Protein AF-J3AFY1-F1 (afdb_monomer_lite)

Secondary structure (DSSP, 8-state):
-HHHHHHH-TTS---SHHHHHHHHHHHHHHHHHHHHHHHHHHHHHHHHHHHHHHHHHHHHHHHH-TT-HHHHHHHHH--THHHHHHHHHHHHHHHHHHHHHHHHHHH--SHHHHHHHHHHHHHHHHHHHHHHH--TTTTTSPPPHHHHHHHHHHHHHHHHHHHHHHHHHHHHHHHHHHT-

Sequence (180 aa):
MNALLRAINPARSVRTEGEAKAAAQAGALGAFLMAAYGVVVAVILVMTAESYVANARAFAPVLYGRGSEAARMVAATISPAWIYGLAIWSLICALGAAGLGVVQWGKLTRLIPMILGLFALYGLLMFGLGKINGSPLAGQMPVPLWREILWLVVNLAEIVLFWAGFRGGRQLLALRREAV

pLDDT: mean 89.02, std 9.75, range [48.0, 98.25]

Foldseek 3Di:
DPLLVQLLPLPDDQDDLVSLLSLLLLLLVLLLLLLVVLLVQLVVLVVCLVVVLVLVLVCLCVVPNPPDPRSVVVNVPRDSVVSNVSSVVSNVSSVVSNVLSVVSNPPLALPSLVVQLVVLVVVVVVVVVCVVVDDPSCVSVPDPPVVVVVSVVSSVSSNSSSSSSNSSNVVNVVVVVVVD

Structure (mmCIF, N/CA/C/O backbone):
data_AF-J3AFY1-F1
#
_entry.id   AF-J3AFY1-F1
#
loop_
_atom_site.group_PDB
_atom_site.id
_atom_site.type_symbol
_atom_site.label_atom_id
_atom_site.label_alt_id
_atom_site.label_comp_id
_atom_site.label_asym_id
_atom_site.label_entity_id
_atom_site.label_seq_id
_atom_site.pdbx_PDB_ins_code
_atom_site.Cartn_x
_atom_site.Cartn_y
_atom_site.Cartn_z
_atom_site.occupancy
_atom_site.B_iso_or_equiv
_atom_site.auth_seq_id
_atom_site.auth_comp_id
_atom_site.auth_asym_id
_atom_site.auth_atom_id
_atom_site.pdbx_PDB_model_num
ATOM 1 N N . MET A 1 1 ? -11.311 -17.449 15.383 1.00 48.00 1 MET A N 1
ATOM 2 C CA . MET A 1 1 ? -11.452 -17.321 13.911 1.00 48.00 1 MET A CA 1
ATOM 3 C C . MET A 1 1 ? -12.765 -16.653 13.455 1.00 48.00 1 MET A C 1
ATOM 5 O O . MET A 1 1 ? -12.727 -15.860 12.528 1.00 48.00 1 MET A O 1
ATOM 9 N N . ASN A 1 2 ? -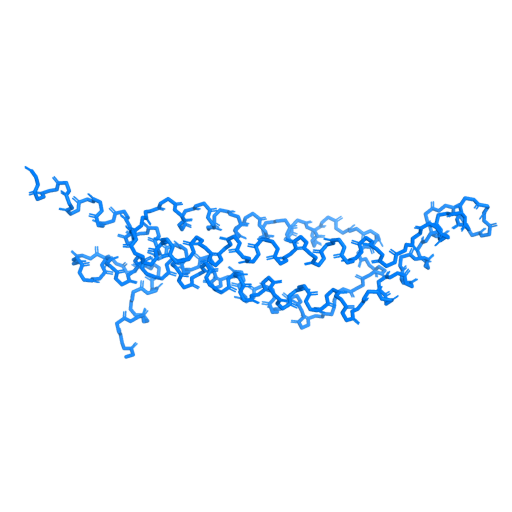13.911 -16.857 14.126 1.00 60.19 2 ASN A N 1
ATOM 10 C CA . ASN A 1 2 ? -15.217 -16.327 13.675 1.00 60.19 2 ASN A CA 1
ATOM 11 C C . ASN A 1 2 ? -15.509 -14.829 13.928 1.00 60.19 2 ASN A C 1
ATOM 13 O O . ASN A 1 2 ? -16.474 -14.316 13.368 1.00 60.19 2 ASN A O 1
ATOM 17 N N . ALA A 1 3 ? -14.761 -14.124 14.782 1.00 62.94 3 ALA A N 1
ATOM 18 C CA . ALA A 1 3 ? -15.032 -12.709 15.085 1.00 62.94 3 ALA A CA 1
ATOM 19 C C . ALA A 1 3 ? -14.422 -11.758 14.041 1.00 62.94 3 ALA A C 1
ATOM 21 O O . ALA A 1 3 ? -15.097 -10.846 13.575 1.00 62.94 3 ALA A O 1
ATOM 22 N N . LEU A 1 4 ? -13.182 -12.025 13.612 1.00 60.69 4 LEU A N 1
ATOM 23 C CA . LEU A 1 4 ? -12.459 -11.194 12.645 1.00 60.69 4 LEU A CA 1
ATOM 24 C C . LEU A 1 4 ? -13.105 -11.255 11.250 1.00 60.69 4 LEU A C 1
ATOM 26 O O . LEU A 1 4 ? -13.402 -10.222 10.663 1.00 60.69 4 LEU A O 1
ATOM 30 N N . LEU A 1 5 ? -13.426 -12.462 10.767 1.00 65.81 5 LEU A N 1
ATOM 31 C CA . LEU A 1 5 ? -14.136 -12.656 9.495 1.00 65.81 5 LEU A CA 1
ATOM 32 C C . LEU A 1 5 ? -15.515 -11.979 9.496 1.00 65.81 5 LEU A C 1
ATOM 34 O O . LEU A 1 5 ? -15.922 -11.381 8.502 1.00 65.81 5 LEU A O 1
ATOM 38 N N . ARG A 1 6 ? -16.224 -12.013 10.634 1.00 64.19 6 ARG A N 1
ATOM 39 C CA . ARG A 1 6 ? -17.500 -11.301 10.790 1.00 64.19 6 ARG A CA 1
ATOM 40 C C . ARG A 1 6 ? -17.330 -9.781 10.820 1.00 64.19 6 ARG A C 1
ATOM 42 O O . ARG A 1 6 ? -18.193 -9.091 10.288 1.00 64.19 6 ARG A O 1
ATOM 49 N N . ALA A 1 7 ? -16.248 -9.273 11.408 1.00 61.75 7 ALA A N 1
ATOM 50 C CA . ALA A 1 7 ? -15.956 -7.842 11.488 1.00 61.75 7 ALA A CA 1
ATOM 51 C C . ALA A 1 7 ? -15.539 -7.240 10.133 1.00 61.75 7 ALA A C 1
ATOM 53 O O . ALA A 1 7 ? -15.869 -6.092 9.838 1.00 61.75 7 ALA A O 1
ATOM 54 N N . ILE A 1 8 ? -14.863 -8.025 9.291 1.00 69.19 8 ILE A N 1
ATOM 55 C CA . ILE A 1 8 ? -14.407 -7.600 7.960 1.00 69.19 8 ILE A CA 1
ATOM 56 C C . ILE A 1 8 ? -15.564 -7.556 6.947 1.00 69.19 8 ILE A C 1
ATOM 58 O O . ILE A 1 8 ? -15.484 -6.814 5.971 1.00 69.19 8 ILE A O 1
ATOM 62 N N . ASN A 1 9 ? -16.674 -8.269 7.191 1.00 78.62 9 ASN A N 1
ATOM 63 C CA . ASN A 1 9 ? -17.829 -8.258 6.290 1.00 78.62 9 ASN A CA 1
ATOM 64 C C . ASN A 1 9 ? -18.358 -6.813 6.084 1.00 78.62 9 ASN A C 1
ATOM 66 O O . ASN A 1 9 ? -18.856 -6.197 7.039 1.00 78.62 9 ASN A O 1
ATOM 70 N N . PRO A 1 10 ? -18.280 -6.269 4.852 1.00 67.56 10 PRO A N 1
ATOM 71 C CA . PRO A 1 10 ? -18.602 -4.874 4.562 1.00 67.56 10 PRO A CA 1
ATOM 72 C C . PRO A 1 10 ? -20.095 -4.550 4.702 1.00 67.56 10 PRO A C 1
ATOM 74 O O . PRO A 1 10 ? -20.433 -3.393 4.953 1.00 67.56 10 PRO A O 1
ATOM 77 N N . ALA A 1 11 ? -20.969 -5.555 4.587 1.00 73.19 11 ALA A N 1
ATOM 78 C CA . ALA A 1 11 ? -22.425 -5.412 4.601 1.00 73.19 11 ALA A CA 1
ATOM 79 C C . ALA A 1 11 ? -23.056 -5.637 5.987 1.00 73.19 11 ALA A C 1
ATOM 81 O O . ALA A 1 11 ? -24.241 -5.374 6.187 1.00 73.19 11 ALA A O 1
ATOM 82 N N . ARG A 1 12 ? -22.289 -6.124 6.970 1.00 76.94 12 ARG A N 1
ATOM 83 C CA . ARG A 1 12 ? -22.816 -6.405 8.311 1.00 76.94 12 ARG A CA 1
ATOM 84 C C . ARG A 1 12 ? -22.872 -5.131 9.157 1.00 76.94 12 ARG A C 1
ATOM 86 O O . ARG A 1 12 ? -21.885 -4.399 9.251 1.00 76.94 12 ARG A O 1
ATOM 93 N N . SER A 1 13 ? -24.003 -4.894 9.824 1.00 75.25 13 SER A N 1
ATOM 94 C CA . SER A 1 13 ? -24.131 -3.803 10.799 1.00 75.25 13 SER A CA 1
ATOM 95 C C . SER A 1 13 ? -23.249 -4.059 12.024 1.00 75.25 13 SER A C 1
ATOM 97 O O . SER A 1 13 ? -23.298 -5.154 12.583 1.00 75.25 13 SER A O 1
ATOM 99 N N . VAL A 1 14 ? -22.507 -3.043 12.459 1.00 79.81 14 VAL A N 1
ATOM 100 C CA . VAL A 1 14 ? -21.713 -3.047 13.696 1.00 79.81 14 VAL A CA 1
ATOM 101 C C . VAL A 1 14 ? -22.589 -2.475 14.806 1.00 79.81 14 VAL A C 1
ATOM 103 O O . VAL A 1 14 ? -22.982 -1.315 14.704 1.00 79.81 14 VAL A O 1
ATOM 106 N N . ARG A 1 15 ? -22.943 -3.273 15.821 1.00 79.69 15 ARG A N 1
ATOM 107 C CA . ARG A 1 15 ? -23.930 -2.856 16.839 1.00 79.69 15 ARG A CA 1
ATOM 108 C C . ARG A 1 15 ? -23.354 -2.745 18.242 1.00 79.69 15 ARG A C 1
ATOM 110 O O . ARG A 1 15 ? -23.839 -1.938 19.024 1.00 79.69 15 ARG A O 1
ATOM 117 N N . THR A 1 16 ? -22.329 -3.528 18.562 1.00 85.56 16 THR A N 1
ATOM 118 C CA . THR A 1 16 ? -21.721 -3.524 19.901 1.00 85.56 16 THR A CA 1
ATOM 119 C C . THR A 1 16 ? -20.371 -2.815 19.908 1.00 85.56 16 THR A C 1
ATOM 121 O O . THR A 1 16 ? -19.694 -2.720 18.881 1.00 85.56 16 THR A O 1
ATOM 124 N N . GLU A 1 17 ? -19.936 -2.349 21.081 1.00 85.94 17 GLU A N 1
ATOM 125 C CA . GLU A 1 17 ? -18.614 -1.732 21.236 1.00 85.94 17 GLU A CA 1
ATOM 126 C C . GLU A 1 17 ? -17.482 -2.715 20.884 1.00 85.94 17 GLU A C 1
ATOM 128 O O . GLU A 1 17 ? -16.521 -2.343 20.211 1.00 85.94 17 GLU A O 1
ATOM 133 N N . GLY A 1 18 ? -17.614 -3.987 21.277 1.00 86.06 18 GLY A N 1
ATOM 134 C CA . GLY A 1 18 ? -16.645 -5.035 20.946 1.00 86.06 18 GLY A CA 1
ATOM 135 C C . GLY A 1 18 ? -16.524 -5.276 19.437 1.00 86.06 18 GLY A C 1
ATOM 136 O O . GLY A 1 18 ? -15.414 -5.336 18.908 1.00 86.06 18 GLY A O 1
ATOM 137 N N . GLU A 1 19 ? -17.654 -5.335 18.723 1.00 85.12 19 GLU A N 1
ATOM 138 C CA . GLU A 1 19 ? -17.664 -5.415 17.255 1.00 85.12 19 GLU A CA 1
ATOM 139 C C . GLU A 1 19 ? -17.042 -4.167 16.618 1.00 85.12 19 GLU A C 1
ATOM 141 O O . GLU A 1 19 ? -16.298 -4.278 15.644 1.00 85.12 19 GLU A O 1
ATOM 146 N N . ALA A 1 20 ? -17.307 -2.985 17.176 1.00 87.12 20 ALA A N 1
ATOM 147 C CA . ALA A 1 20 ? -16.786 -1.726 16.662 1.00 87.12 20 ALA A CA 1
ATOM 148 C C . ALA A 1 20 ? -15.268 -1.597 16.851 1.00 87.12 20 ALA A C 1
ATOM 150 O O . ALA A 1 20 ? -14.585 -1.143 15.931 1.00 87.12 20 ALA A O 1
ATOM 151 N N . LYS A 1 21 ? -14.718 -2.073 17.979 1.00 90.00 21 LYS A N 1
ATOM 152 C CA . LYS A 1 21 ? -13.264 -2.176 18.197 1.00 90.00 21 LYS A CA 1
ATOM 153 C C . LYS A 1 21 ? -12.617 -3.138 17.208 1.00 90.00 21 LYS A C 1
ATOM 155 O O . LYS A 1 21 ? -11.661 -2.754 16.539 1.00 90.00 21 LYS A O 1
ATOM 160 N N . ALA A 1 22 ? -13.167 -4.343 17.063 1.00 88.19 22 ALA A N 1
ATOM 161 C CA . ALA A 1 22 ? -12.637 -5.337 16.130 1.00 88.19 22 ALA A CA 1
ATOM 162 C C . ALA A 1 22 ? -12.671 -4.833 14.675 1.00 88.19 22 ALA A C 1
ATOM 164 O O . ALA A 1 22 ? -11.697 -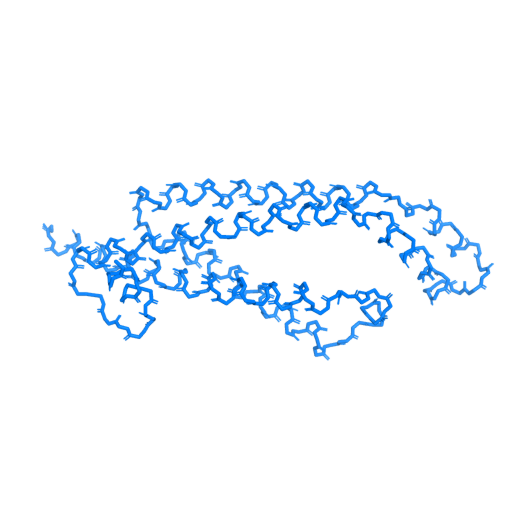4.981 13.938 1.00 88.19 22 ALA A O 1
ATOM 165 N N . ALA A 1 23 ? -13.762 -4.178 14.268 1.00 88.62 23 ALA A N 1
ATOM 166 C CA . ALA A 1 23 ? -13.865 -3.558 12.951 1.00 88.62 23 ALA A CA 1
ATOM 167 C C . ALA A 1 23 ? -12.861 -2.404 12.780 1.00 88.62 23 ALA A C 1
ATOM 169 O O . ALA A 1 23 ? -12.200 -2.328 11.752 1.00 88.62 23 ALA A O 1
ATOM 170 N N . ALA A 1 24 ? -12.671 -1.549 13.791 1.00 90.12 24 ALA A N 1
ATOM 171 C CA . ALA A 1 24 ? -11.703 -0.451 13.742 1.00 90.12 24 ALA A CA 1
ATOM 172 C C . ALA A 1 24 ? -10.244 -0.942 13.628 1.00 90.12 24 ALA A C 1
ATOM 174 O O . ALA A 1 24 ? -9.442 -0.318 12.925 1.00 90.12 24 ALA A O 1
ATOM 175 N N . GLN A 1 25 ? -9.917 -2.078 14.259 1.00 93.88 25 GLN A N 1
ATOM 176 C CA . GLN A 1 25 ? -8.612 -2.746 14.156 1.00 93.88 25 GLN A CA 1
ATOM 177 C C . GLN A 1 25 ? -8.343 -3.308 12.755 1.00 93.88 25 GLN A C 1
ATOM 179 O O . GLN A 1 25 ? -7.189 -3.351 12.331 1.00 93.88 25 GLN A O 1
ATOM 184 N N . ALA A 1 26 ? -9.383 -3.656 11.988 1.00 93.25 26 ALA A N 1
ATOM 185 C CA . ALA A 1 26 ? -9.215 -4.037 10.585 1.00 93.25 26 ALA A CA 1
ATOM 186 C C . ALA A 1 26 ? -8.563 -2.912 9.761 1.00 93.25 26 ALA A C 1
ATOM 188 O O . ALA A 1 26 ? -7.747 -3.190 8.889 1.00 93.25 26 ALA A O 1
ATOM 189 N N . GLY A 1 27 ? -8.821 -1.642 10.099 1.00 93.44 27 GLY A N 1
ATOM 190 C CA . GLY A 1 27 ? -8.144 -0.507 9.466 1.00 93.44 27 GLY A CA 1
ATOM 191 C C . GLY A 1 27 ? -6.631 -0.478 9.719 1.00 93.44 27 GLY A C 1
ATOM 192 O O . GLY A 1 27 ? -5.871 -0.086 8.839 1.00 93.44 27 GLY A O 1
ATOM 193 N N . ALA A 1 28 ? -6.180 -0.927 10.893 1.00 96.19 28 ALA A N 1
ATOM 194 C CA . ALA A 1 28 ? -4.755 -1.054 11.193 1.00 96.19 28 ALA A CA 1
ATOM 195 C C . ALA A 1 28 ? -4.125 -2.250 10.462 1.00 96.19 28 ALA A C 1
ATOM 197 O O . ALA A 1 28 ? -3.025 -2.124 9.930 1.00 96.19 28 ALA A O 1
ATOM 198 N N . LEU A 1 29 ? -4.846 -3.374 10.353 1.00 96.69 29 LEU A N 1
ATOM 199 C CA . LEU A 1 29 ? -4.428 -4.506 9.517 1.00 96.69 29 LEU A CA 1
ATOM 200 C C . LEU A 1 29 ? -4.262 -4.097 8.048 1.00 96.69 29 LEU A C 1
ATOM 202 O O . LEU A 1 29 ? -3.284 -4.494 7.423 1.00 96.69 29 LEU A O 1
ATOM 206 N N . GLY A 1 30 ? -5.166 -3.266 7.518 1.00 96.75 30 GLY A N 1
ATOM 207 C CA . GLY A 1 30 ? -5.037 -2.705 6.170 1.00 96.75 30 GLY A CA 1
ATOM 208 C C . GLY A 1 30 ? -3.766 -1.868 6.004 1.00 96.75 30 GLY A C 1
ATOM 209 O O . GLY A 1 30 ? -3.045 -2.027 5.025 1.00 96.75 30 GLY A O 1
ATOM 210 N N . ALA A 1 31 ? -3.432 -1.036 6.994 1.00 97.88 31 ALA A N 1
ATOM 211 C CA . ALA A 1 31 ? -2.214 -0.228 6.966 1.00 97.88 31 ALA A CA 1
ATOM 212 C C . ALA A 1 31 ? -0.934 -1.085 7.033 1.00 97.88 31 ALA A C 1
ATOM 214 O O . ALA A 1 31 ? 0.035 -0.803 6.330 1.00 97.88 31 ALA A O 1
ATOM 215 N N . PHE A 1 32 ? -0.933 -2.162 7.825 1.00 98.25 32 PHE A N 1
ATOM 216 C CA . PHE A 1 32 ? 0.184 -3.111 7.857 1.00 98.25 32 PHE A CA 1
ATOM 217 C C . PHE A 1 32 ? 0.318 -3.912 6.562 1.00 98.25 32 PHE A C 1
ATOM 219 O O . PHE A 1 32 ? 1.439 -4.143 6.116 1.00 98.25 32 PHE A O 1
ATOM 226 N N . LEU A 1 33 ? -0.797 -4.298 5.938 1.00 97.94 33 LEU A N 1
ATOM 227 C CA . LEU A 1 33 ? -0.787 -4.948 4.629 1.00 97.94 33 LEU A CA 1
ATOM 228 C C . LEU A 1 33 ? -0.183 -4.023 3.560 1.00 97.94 33 LEU A C 1
ATOM 230 O O . LEU A 1 33 ? 0.719 -4.445 2.838 1.00 97.94 33 LEU A O 1
ATOM 234 N N . MET A 1 34 ? -0.597 -2.753 3.544 1.00 97.81 34 MET A N 1
ATOM 235 C CA . MET A 1 34 ? -0.040 -1.719 2.667 1.00 97.81 34 MET A CA 1
ATOM 236 C C . MET A 1 34 ? 1.460 -1.518 2.893 1.00 97.81 34 MET A C 1
ATOM 238 O O . MET A 1 34 ? 2.230 -1.442 1.935 1.00 97.81 34 MET A O 1
ATOM 242 N N . ALA A 1 35 ? 1.903 -1.492 4.152 1.00 98.19 35 ALA A N 1
ATOM 243 C CA . ALA A 1 35 ? 3.321 -1.407 4.486 1.00 98.19 35 ALA A CA 1
ATOM 244 C C . ALA A 1 35 ? 4.109 -2.627 3.986 1.00 98.19 35 ALA A C 1
ATOM 246 O O . ALA A 1 35 ? 5.132 -2.475 3.318 1.00 98.19 35 ALA A O 1
ATOM 247 N N . ALA A 1 36 ? 3.620 -3.837 4.268 1.00 98.19 36 ALA A N 1
ATOM 248 C CA . ALA A 1 36 ? 4.264 -5.077 3.848 1.00 98.19 36 ALA A CA 1
ATOM 249 C C . ALA A 1 36 ? 4.388 -5.151 2.320 1.00 98.19 36 ALA A C 1
ATOM 251 O O . ALA A 1 36 ? 5.458 -5.458 1.793 1.00 98.19 36 ALA A O 1
ATOM 252 N N . TYR A 1 37 ? 3.322 -4.797 1.602 1.00 96.75 37 TYR A N 1
ATOM 253 C CA . TYR A 1 37 ? 3.346 -4.744 0.148 1.00 96.75 37 TYR A CA 1
ATOM 254 C C . TYR A 1 37 ? 4.302 -3.665 -0.382 1.00 96.75 37 TYR A C 1
ATOM 256 O O . TYR A 1 37 ? 5.048 -3.924 -1.326 1.00 96.75 37 TYR A O 1
ATOM 264 N N . GLY A 1 38 ? 4.366 -2.491 0.254 1.00 96.44 38 GLY A N 1
ATOM 265 C CA . GLY A 1 38 ? 5.336 -1.445 -0.083 1.00 96.44 38 GLY A CA 1
ATOM 266 C C . GLY A 1 38 ? 6.794 -1.915 0.026 1.00 96.44 38 GLY A C 1
ATOM 267 O O . GLY A 1 38 ? 7.602 -1.619 -0.856 1.00 96.44 38 GLY A O 1
ATOM 268 N N . VAL A 1 39 ? 7.121 -2.721 1.044 1.00 97.94 39 VAL A N 1
ATOM 269 C CA . VAL A 1 39 ? 8.446 -3.359 1.174 1.00 97.94 39 VAL A CA 1
ATOM 270 C C . VAL A 1 3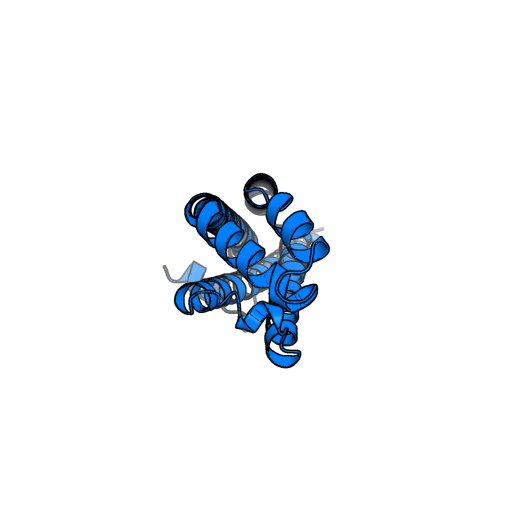9 ? 8.696 -4.352 0.040 1.00 97.94 39 VAL A C 1
ATOM 272 O O . VAL A 1 39 ? 9.758 -4.314 -0.579 1.00 97.94 39 VAL A O 1
ATOM 275 N N . VAL A 1 40 ? 7.717 -5.202 -0.285 1.00 96.94 40 VAL A N 1
ATOM 276 C CA . VAL A 1 40 ? 7.823 -6.147 -1.412 1.00 96.94 40 VAL A CA 1
ATOM 277 C C . VAL A 1 40 ? 8.084 -5.404 -2.725 1.00 96.94 40 VAL A C 1
ATOM 279 O O . VAL A 1 40 ? 8.966 -5.796 -3.488 1.00 96.94 40 VAL A O 1
ATOM 282 N N . VAL A 1 41 ? 7.378 -4.298 -2.979 1.00 94.50 41 VAL A N 1
ATOM 283 C CA . VAL A 1 41 ? 7.597 -3.460 -4.168 1.00 94.50 41 VAL A CA 1
ATOM 284 C C . VAL A 1 41 ? 9.006 -2.870 -4.186 1.00 94.50 41 VAL A C 1
ATOM 286 O O . VAL A 1 41 ? 9.658 -2.922 -5.228 1.00 94.50 41 VAL A O 1
ATOM 289 N N . ALA A 1 42 ? 9.500 -2.352 -3.060 1.00 96.31 42 ALA A N 1
ATOM 290 C CA . ALA A 1 42 ? 10.855 -1.815 -2.973 1.00 96.31 42 ALA A CA 1
ATOM 291 C C . ALA A 1 42 ? 11.919 -2.877 -3.295 1.00 96.31 42 ALA A C 1
ATOM 293 O O . ALA A 1 42 ? 12.827 -2.616 -4.083 1.00 96.31 42 ALA A O 1
ATOM 294 N N . VAL A 1 43 ? 11.772 -4.089 -2.751 1.00 96.81 43 VAL A N 1
ATOM 295 C CA . VAL A 1 43 ? 12.672 -5.217 -3.036 1.00 96.81 43 VAL A CA 1
ATOM 296 C C . VAL A 1 43 ? 12.636 -5.579 -4.520 1.00 96.81 43 VAL A C 1
ATOM 298 O O . VAL A 1 43 ? 13.690 -5.692 -5.143 1.00 96.81 43 VAL A O 1
ATOM 301 N N . ILE A 1 44 ? 11.444 -5.691 -5.116 1.00 94.06 44 ILE A N 1
ATOM 302 C CA . ILE A 1 44 ? 11.299 -5.967 -6.552 1.00 94.06 44 ILE A CA 1
ATOM 303 C C . ILE A 1 44 ? 12.006 -4.891 -7.381 1.00 94.06 44 ILE A C 1
ATOM 305 O O . ILE A 1 44 ? 12.729 -5.235 -8.312 1.00 94.06 44 ILE A O 1
ATOM 309 N N . LEU A 1 45 ? 11.826 -3.605 -7.059 1.00 93.31 45 LEU A N 1
ATOM 310 C CA . LEU A 1 45 ? 12.477 -2.503 -7.775 1.00 93.31 45 LEU A CA 1
ATOM 311 C C . LEU A 1 45 ? 14.003 -2.612 -7.718 1.00 93.31 45 LEU A C 1
ATOM 313 O O . LEU A 1 45 ? 14.647 -2.504 -8.756 1.00 93.31 45 LEU A O 1
ATOM 317 N N . VAL A 1 46 ? 14.577 -2.893 -6.545 1.00 95.06 46 VAL A N 1
ATOM 318 C CA . VAL A 1 46 ? 16.028 -3.096 -6.400 1.00 95.06 46 VAL A CA 1
ATOM 319 C C . VAL A 1 46 ? 16.501 -4.293 -7.226 1.00 95.06 46 VAL A C 1
ATOM 321 O O . VAL A 1 46 ? 17.447 -4.167 -7.997 1.00 95.06 46 VAL A O 1
ATOM 324 N N . MET A 1 47 ? 15.815 -5.436 -7.131 1.00 94.06 47 MET A N 1
ATOM 325 C CA . MET A 1 47 ? 16.193 -6.663 -7.846 1.00 94.06 47 MET A CA 1
ATOM 326 C C . MET A 1 47 ? 16.049 -6.558 -9.369 1.00 94.06 47 MET A C 1
ATOM 328 O O . MET A 1 47 ? 16.691 -7.307 -10.100 1.00 94.06 47 MET A O 1
ATOM 332 N N . THR A 1 48 ? 15.203 -5.651 -9.857 1.00 91.44 48 THR A N 1
ATOM 333 C CA . THR A 1 48 ? 14.906 -5.491 -11.289 1.00 91.44 48 THR A CA 1
ATOM 334 C C . THR A 1 48 ? 15.473 -4.204 -11.885 1.00 91.44 48 THR A C 1
ATOM 336 O O . THR A 1 48 ? 15.206 -3.908 -13.050 1.00 91.44 48 THR A O 1
ATOM 339 N N . ALA A 1 49 ? 16.281 -3.451 -11.130 1.00 91.31 49 ALA A N 1
ATOM 340 C CA . ALA A 1 49 ? 16.773 -2.134 -11.531 1.00 91.31 49 ALA A CA 1
ATOM 341 C C . ALA A 1 49 ? 17.514 -2.154 -12.873 1.00 91.31 49 ALA A C 1
ATOM 343 O O . ALA A 1 49 ? 17.203 -1.360 -13.761 1.00 91.31 49 ALA A O 1
ATOM 344 N N . GLU A 1 50 ? 18.420 -3.113 -13.062 1.00 89.44 50 GLU A N 1
ATOM 345 C CA . GLU A 1 50 ? 19.172 -3.263 -14.312 1.00 89.44 50 GLU A CA 1
ATOM 346 C C . GLU A 1 50 ? 18.259 -3.594 -15.499 1.00 89.44 50 GLU A C 1
ATOM 348 O O . GLU A 1 50 ? 18.404 -3.030 -16.583 1.00 89.44 50 GLU A O 1
ATOM 353 N N . SER A 1 51 ? 17.257 -4.455 -15.290 1.00 88.25 51 SER A N 1
ATOM 354 C CA . SER A 1 51 ? 16.278 -4.795 -16.330 1.00 88.25 51 SER A CA 1
ATOM 355 C C . SER A 1 51 ? 15.431 -3.583 -16.725 1.00 88.25 51 SER A C 1
ATOM 357 O O . SER A 1 51 ? 15.196 -3.349 -17.910 1.00 88.25 51 SER A O 1
ATOM 359 N N . TYR A 1 52 ? 15.010 -2.770 -15.753 1.00 86.44 52 TYR A N 1
ATOM 360 C CA . TYR A 1 52 ? 14.294 -1.524 -16.025 1.00 86.44 52 TYR A CA 1
ATOM 361 C C . TYR A 1 52 ? 15.148 -0.526 -16.807 1.00 86.44 52 TYR A C 1
ATOM 363 O O . TYR A 1 52 ? 14.657 0.069 -17.766 1.00 86.44 52 TYR A O 1
ATOM 371 N N . VAL A 1 53 ? 16.416 -0.355 -16.429 1.00 89.00 53 VAL A N 1
ATOM 372 C CA . VAL A 1 53 ? 17.351 0.540 -17.125 1.00 89.00 53 VAL A CA 1
ATOM 373 C C . VAL A 1 53 ? 17.603 0.064 -18.552 1.00 89.00 53 VAL A C 1
ATOM 375 O O . VAL A 1 53 ? 17.541 0.875 -19.475 1.00 89.00 53 VAL A O 1
ATOM 378 N N . ALA A 1 54 ? 17.822 -1.236 -18.762 1.00 88.88 54 ALA A N 1
ATOM 379 C CA . ALA A 1 54 ? 18.002 -1.810 -20.092 1.00 88.88 54 ALA A CA 1
ATOM 380 C C . ALA A 1 54 ? 16.778 -1.559 -20.990 1.00 88.88 54 ALA A C 1
ATOM 382 O O . ALA A 1 54 ? 16.925 -1.048 -22.102 1.00 88.88 54 ALA A O 1
ATOM 383 N N . ASN A 1 55 ? 15.571 -1.823 -20.480 1.00 86.69 55 ASN A N 1
ATOM 384 C CA . ASN A 1 55 ? 14.327 -1.583 -21.214 1.00 86.69 55 ASN A CA 1
ATOM 385 C C . ASN A 1 55 ? 14.108 -0.091 -21.511 1.00 86.69 55 ASN A C 1
ATOM 387 O O . ASN A 1 55 ? 13.737 0.274 -22.624 1.00 86.69 55 ASN A O 1
ATOM 391 N N . ALA A 1 56 ? 14.383 0.791 -20.546 1.00 85.25 56 ALA A N 1
ATOM 392 C CA . ALA A 1 56 ? 14.231 2.233 -20.727 1.00 85.25 56 ALA A CA 1
ATOM 393 C C . ALA A 1 56 ? 15.211 2.781 -21.780 1.00 85.25 56 ALA A C 1
ATOM 395 O O . ALA A 1 56 ? 14.834 3.596 -22.622 1.00 85.25 56 ALA A O 1
ATOM 396 N N . ARG A 1 57 ? 16.457 2.291 -21.791 1.00 88.31 57 ARG A N 1
ATOM 397 C CA . ARG A 1 57 ? 17.457 2.639 -22.813 1.00 88.31 57 ARG A CA 1
ATOM 398 C C . ARG A 1 57 ? 17.066 2.135 -24.198 1.00 88.31 57 ARG A C 1
ATOM 400 O O . ARG A 1 57 ? 17.216 2.873 -25.167 1.00 88.31 57 ARG A O 1
ATOM 407 N N . ALA A 1 58 ? 16.524 0.920 -24.290 1.00 86.25 58 ALA A N 1
ATOM 408 C CA . ALA A 1 58 ? 16.015 0.361 -25.542 1.00 86.25 58 ALA A CA 1
ATOM 409 C C . ALA A 1 58 ? 14.829 1.162 -26.111 1.00 86.25 58 ALA A C 1
ATOM 411 O O . ALA A 1 58 ? 14.602 1.153 -27.320 1.00 86.25 58 ALA A O 1
ATOM 412 N N . PHE A 1 59 ? 14.114 1.900 -25.258 1.00 84.19 59 PHE A N 1
ATOM 413 C CA . PHE A 1 59 ? 12.999 2.754 -25.654 1.00 84.19 59 PHE A CA 1
ATOM 414 C C . PHE A 1 59 ? 13.433 4.136 -26.176 1.00 84.19 59 PHE A C 1
ATOM 416 O O . PHE A 1 59 ? 12.709 4.759 -26.953 1.00 84.19 59 PHE A O 1
ATOM 423 N N . ALA A 1 60 ? 14.624 4.627 -25.819 1.00 85.88 60 ALA A N 1
ATOM 424 C CA . ALA A 1 60 ? 15.087 5.954 -26.243 1.00 85.88 60 ALA A CA 1
ATOM 425 C C . ALA A 1 60 ? 15.102 6.149 -27.783 1.00 85.88 60 ALA A C 1
ATOM 427 O O . ALA A 1 60 ? 14.609 7.176 -28.252 1.00 85.88 60 ALA A O 1
ATOM 428 N N . PRO A 1 61 ? 15.549 5.181 -28.611 1.00 85.94 61 PRO A N 1
ATOM 429 C CA . PRO A 1 61 ? 15.463 5.286 -30.072 1.00 85.94 61 PRO A CA 1
ATOM 430 C C . PRO A 1 61 ? 14.033 5.311 -30.631 1.00 85.94 61 PRO A C 1
ATOM 432 O O . PRO A 1 61 ? 13.832 5.768 -31.754 1.00 85.94 61 PRO A O 1
ATOM 435 N N . VAL A 1 62 ? 13.044 4.810 -29.882 1.00 85.38 62 VAL A N 1
ATOM 436 C CA . VAL A 1 62 ? 11.624 4.843 -30.273 1.00 85.38 62 VAL A CA 1
ATOM 437 C C . VAL A 1 62 ? 11.058 6.254 -30.105 1.00 85.38 62 VAL A C 1
ATOM 439 O O . VAL A 1 62 ? 10.293 6.703 -30.951 1.00 85.38 62 VAL A O 1
ATOM 442 N N . LEU A 1 63 ? 11.471 6.970 -29.055 1.00 83.06 63 LEU A N 1
ATOM 443 C CA . LEU A 1 63 ? 11.030 8.342 -28.781 1.00 83.06 63 LEU A CA 1
ATOM 444 C C . LEU A 1 63 ? 11.763 9.399 -29.609 1.00 83.06 63 LEU A C 1
ATOM 446 O O . LEU A 1 63 ? 11.148 10.363 -30.053 1.00 83.06 63 LEU A O 1
ATOM 450 N N . TYR A 1 64 ? 13.073 9.233 -29.798 1.00 87.06 64 TYR A N 1
ATOM 451 C CA . TYR A 1 64 ? 13.946 10.275 -30.356 1.00 87.06 64 TYR A CA 1
ATOM 452 C C . TYR A 1 64 ? 14.499 9.935 -31.748 1.00 87.06 64 TYR A C 1
ATOM 454 O O . TYR A 1 64 ? 15.344 10.662 -32.272 1.00 87.06 64 TYR A O 1
ATOM 462 N N . GLY A 1 65 ? 14.043 8.835 -32.354 1.00 85.81 65 GLY A N 1
ATOM 463 C CA . GLY A 1 65 ? 14.486 8.365 -33.667 1.00 85.81 65 GLY A CA 1
ATOM 464 C C . GLY A 1 65 ? 15.717 7.454 -33.612 1.00 85.81 65 GLY A C 1
ATOM 465 O O . GLY A 1 65 ? 16.648 7.650 -32.827 1.00 85.81 65 GLY A O 1
ATOM 466 N N . ARG A 1 66 ? 15.736 6.429 -34.473 1.00 84.19 66 ARG A N 1
ATOM 467 C CA . ARG A 1 66 ? 16.835 5.454 -34.532 1.00 84.19 66 ARG A CA 1
ATOM 468 C C . ARG A 1 66 ? 18.133 6.116 -34.993 1.00 84.19 66 ARG A C 1
ATOM 470 O O . ARG A 1 66 ? 18.160 6.782 -36.019 1.00 84.19 66 ARG A O 1
ATOM 477 N N . GLY A 1 67 ? 19.214 5.888 -34.246 1.00 81.31 67 GLY A N 1
ATOM 478 C CA . GLY A 1 67 ? 20.554 6.385 -34.580 1.00 81.31 67 GLY A CA 1
ATOM 479 C C . GLY A 1 67 ? 20.780 7.876 -34.313 1.00 81.31 67 GLY A C 1
ATOM 480 O O . GLY A 1 67 ? 21.893 8.353 -34.542 1.00 81.31 67 GLY A O 1
ATOM 481 N N . SER A 1 68 ? 19.773 8.597 -33.806 1.00 91.25 68 SER A N 1
ATOM 482 C CA . SER A 1 68 ? 19.912 10.015 -33.483 1.00 91.25 68 SER A CA 1
ATOM 483 C C . SER A 1 68 ? 20.868 10.226 -32.310 1.00 91.25 68 SER A C 1
ATOM 485 O O . SER A 1 68 ? 20.986 9.400 -31.398 1.00 91.25 68 SER A O 1
ATOM 487 N N . GLU A 1 69 ? 21.564 11.359 -32.326 1.00 91.88 69 GLU A N 1
ATOM 488 C CA . GLU A 1 69 ? 22.421 11.765 -31.214 1.00 91.88 69 GLU A CA 1
ATOM 489 C C . GLU A 1 69 ? 21.607 11.951 -29.928 1.00 91.88 69 GLU A C 1
ATOM 491 O O . GLU A 1 69 ? 22.011 11.463 -28.874 1.00 91.88 69 GLU A O 1
ATOM 496 N N . ALA A 1 70 ? 20.403 12.522 -30.040 1.00 88.56 70 ALA A N 1
ATOM 497 C CA . ALA A 1 70 ? 19.462 12.668 -28.935 1.00 88.56 70 ALA A CA 1
ATOM 498 C C . ALA A 1 70 ? 19.109 11.321 -28.276 1.00 88.56 70 ALA A C 1
ATOM 500 O O . ALA A 1 70 ? 19.150 11.215 -27.051 1.00 88.56 70 ALA A O 1
ATOM 501 N N . ALA A 1 71 ? 18.836 10.266 -29.055 1.00 89.12 71 ALA A N 1
ATOM 502 C CA . ALA A 1 71 ? 18.557 8.937 -28.507 1.00 89.12 71 ALA A CA 1
ATOM 503 C C . ALA A 1 71 ? 19.758 8.359 -27.741 1.00 89.12 71 ALA A C 1
ATOM 505 O O . ALA A 1 71 ? 19.580 7.778 -26.670 1.00 89.12 71 ALA A O 1
ATOM 506 N N . ARG A 1 72 ? 20.984 8.539 -28.259 1.00 88.25 72 ARG A N 1
ATOM 507 C CA . ARG A 1 72 ? 22.215 8.092 -27.582 1.00 88.25 72 ARG A CA 1
ATOM 508 C C . ARG A 1 72 ? 22.455 8.854 -26.283 1.00 88.25 72 ARG A C 1
ATOM 510 O O . ARG A 1 72 ? 22.770 8.231 -25.273 1.00 88.25 72 ARG A O 1
ATOM 517 N N . MET A 1 73 ? 22.270 10.175 -26.299 1.00 90.00 73 MET A N 1
ATOM 518 C CA . MET A 1 73 ? 22.416 11.016 -25.111 1.00 90.00 73 MET A CA 1
ATOM 519 C C . MET A 1 73 ? 21.399 10.639 -24.033 1.00 90.00 73 MET A C 1
ATOM 521 O O . MET A 1 73 ? 21.783 10.410 -22.891 1.00 90.00 73 MET A O 1
ATOM 525 N N . VAL A 1 74 ? 20.119 10.499 -24.390 1.00 87.94 74 VAL A N 1
ATOM 526 C CA . VAL A 1 74 ? 19.070 10.104 -23.437 1.00 87.94 74 VAL A CA 1
ATOM 527 C C . VAL A 1 74 ? 19.315 8.696 -22.894 1.00 87.94 74 VAL A C 1
ATOM 529 O O . VAL A 1 74 ? 19.208 8.473 -21.694 1.00 87.94 74 VAL A O 1
ATOM 532 N N . ALA A 1 75 ? 19.703 7.733 -23.734 1.00 88.44 75 ALA A N 1
ATOM 533 C CA . ALA A 1 75 ? 20.038 6.394 -23.250 1.00 88.44 75 ALA A CA 1
ATOM 534 C C . ALA A 1 75 ? 21.220 6.411 -22.257 1.00 88.44 75 ALA A C 1
ATOM 536 O O . ALA A 1 75 ? 21.209 5.673 -21.269 1.00 88.44 75 ALA A O 1
ATOM 537 N N . ALA A 1 76 ? 22.218 7.270 -22.486 1.00 87.12 76 ALA A N 1
ATOM 538 C CA . ALA A 1 76 ? 23.381 7.400 -21.613 1.00 87.12 76 ALA A CA 1
ATOM 539 C C . ALA A 1 76 ? 23.048 8.026 -20.245 1.00 87.12 76 ALA A C 1
ATOM 541 O O . ALA A 1 76 ? 23.706 7.697 -19.258 1.00 87.12 76 ALA A O 1
ATOM 542 N N . THR A 1 77 ? 22.024 8.882 -20.152 1.00 88.88 77 THR A N 1
ATOM 543 C CA . THR A 1 77 ? 21.621 9.519 -18.883 1.00 88.88 77 THR A CA 1
ATOM 544 C C . THR A 1 77 ? 20.721 8.640 -18.014 1.00 88.88 77 THR A C 1
ATOM 546 O O . THR A 1 77 ? 20.625 8.864 -16.806 1.00 88.88 77 THR A O 1
ATOM 549 N N . ILE A 1 78 ? 20.090 7.607 -18.581 1.00 88.50 78 ILE A N 1
ATOM 550 C CA . ILE A 1 78 ? 19.294 6.644 -17.811 1.00 88.50 78 ILE A CA 1
ATOM 551 C C . ILE A 1 78 ? 20.240 5.801 -16.947 1.00 88.50 78 ILE A C 1
ATOM 553 O O . ILE A 1 78 ? 21.011 4.990 -17.458 1.00 88.50 78 ILE A O 1
ATOM 557 N N . SER A 1 79 ? 20.159 5.976 -15.629 1.00 88.31 79 SER A N 1
ATOM 558 C CA . SER A 1 79 ? 20.990 5.310 -14.615 1.00 88.31 79 SER A CA 1
ATOM 559 C C . SER A 1 79 ? 20.130 4.528 -13.614 1.00 88.31 79 SER A C 1
ATOM 561 O O . SER A 1 79 ? 19.039 4.986 -13.301 1.00 88.31 79 SER A O 1
ATOM 563 N N . PRO A 1 80 ? 20.594 3.417 -13.014 1.00 89.75 80 PRO A N 1
ATOM 564 C CA . PRO A 1 80 ? 19.859 2.722 -11.948 1.00 89.75 80 PRO A CA 1
ATOM 565 C C . PRO A 1 80 ? 19.486 3.604 -10.743 1.00 89.75 80 PRO A C 1
ATOM 567 O O . PRO A 1 80 ? 18.555 3.281 -10.007 1.00 89.75 80 PRO A O 1
ATOM 570 N N . ALA A 1 81 ? 20.165 4.743 -10.555 1.00 91.00 81 ALA A N 1
ATOM 571 C CA . ALA A 1 81 ? 19.922 5.670 -9.451 1.00 91.00 81 ALA A CA 1
ATOM 572 C C . ALA A 1 81 ? 18.451 6.109 -9.323 1.00 91.00 81 ALA A C 1
ATOM 574 O O . ALA A 1 81 ? 17.948 6.217 -8.205 1.00 91.00 81 ALA A O 1
ATOM 575 N N . TRP A 1 82 ? 17.733 6.311 -10.436 1.00 87.69 82 TRP A N 1
ATOM 576 C CA . TRP A 1 82 ? 16.315 6.687 -10.371 1.00 87.69 82 TRP A CA 1
ATOM 577 C C . TRP A 1 82 ? 15.438 5.541 -9.846 1.00 87.69 82 TRP A C 1
ATOM 579 O O . TRP A 1 82 ? 14.520 5.790 -9.066 1.00 87.69 82 TRP A O 1
ATOM 589 N N . ILE A 1 83 ? 15.748 4.286 -10.200 1.00 91.50 83 ILE A N 1
ATOM 590 C CA . ILE A 1 83 ? 15.046 3.106 -9.672 1.00 91.50 83 ILE A CA 1
ATOM 591 C C . ILE A 1 83 ? 15.284 2.977 -8.172 1.00 91.50 83 ILE A C 1
ATOM 593 O O . ILE A 1 83 ? 14.337 2.766 -7.415 1.00 91.50 83 ILE A O 1
ATOM 597 N N . TYR A 1 84 ? 16.532 3.135 -7.728 1.00 93.88 84 TYR A N 1
ATOM 598 C CA . TYR A 1 84 ? 16.848 3.096 -6.303 1.00 93.88 84 TYR A CA 1
ATOM 599 C C . TYR A 1 84 ? 16.146 4.221 -5.539 1.00 93.88 84 TYR A C 1
ATOM 601 O O . TYR A 1 84 ? 15.629 3.979 -4.450 1.00 93.88 84 TYR A O 1
ATOM 609 N N . GLY A 1 85 ? 16.023 5.411 -6.135 1.00 94.12 85 GLY A N 1
ATOM 610 C CA . GLY A 1 85 ? 15.207 6.498 -5.593 1.00 94.12 85 GLY A CA 1
ATOM 611 C C . GLY A 1 85 ? 13.739 6.097 -5.398 1.00 94.12 85 GLY A C 1
ATOM 612 O O . GLY A 1 85 ? 13.183 6.315 -4.322 1.00 94.12 85 GLY A O 1
ATOM 613 N N . LEU A 1 86 ? 13.123 5.440 -6.387 1.00 93.12 86 LEU A N 1
ATOM 614 C CA . LEU A 1 86 ? 11.752 4.922 -6.270 1.00 93.12 86 LEU A CA 1
ATOM 615 C C . LEU A 1 86 ? 11.622 3.810 -5.220 1.00 93.12 86 LEU A C 1
ATOM 617 O O . LEU A 1 86 ? 10.613 3.744 -4.514 1.00 93.12 86 LEU A O 1
ATOM 621 N N . ALA A 1 87 ? 12.630 2.945 -5.090 1.00 95.62 87 ALA A N 1
ATOM 622 C CA . ALA A 1 87 ? 12.653 1.905 -4.068 1.00 95.62 87 ALA A CA 1
ATOM 623 C C . ALA A 1 87 ? 12.732 2.507 -2.655 1.00 95.62 87 ALA A C 1
ATOM 625 O O . ALA A 1 87 ? 11.948 2.131 -1.785 1.00 95.62 87 ALA A O 1
ATOM 626 N N . ILE A 1 88 ? 13.610 3.494 -2.441 1.00 96.94 88 ILE A N 1
ATOM 627 C CA . ILE A 1 88 ? 13.715 4.237 -1.176 1.00 96.94 88 ILE A CA 1
ATOM 628 C C . ILE A 1 88 ? 12.395 4.939 -0.859 1.00 96.94 88 ILE A C 1
ATOM 630 O O . ILE A 1 88 ? 11.893 4.829 0.257 1.00 96.94 88 ILE A O 1
ATOM 634 N N . TRP A 1 89 ? 11.795 5.613 -1.842 1.00 96.38 89 TRP A N 1
ATOM 635 C CA . TRP A 1 89 ? 10.497 6.259 -1.666 1.00 96.38 89 TRP A CA 1
ATOM 636 C C . TRP A 1 89 ? 9.408 5.260 -1.257 1.00 96.38 89 TRP A C 1
ATOM 638 O O . TRP A 1 89 ? 8.648 5.511 -0.322 1.00 96.38 89 TRP A O 1
ATOM 648 N N . SER A 1 90 ? 9.387 4.085 -1.891 1.00 95.44 90 SER A N 1
ATOM 649 C CA . SER A 1 90 ? 8.463 3.000 -1.541 1.00 95.44 90 SER A CA 1
ATOM 650 C C . SER A 1 90 ? 8.649 2.538 -0.091 1.00 95.44 90 SER A C 1
ATOM 652 O O . SER A 1 90 ? 7.661 2.329 0.613 1.00 95.44 90 SER A O 1
ATOM 654 N N . LEU A 1 91 ? 9.895 2.446 0.393 1.00 97.56 91 LEU A N 1
ATOM 655 C CA . LEU A 1 91 ? 10.188 2.128 1.796 1.00 97.56 91 LEU A CA 1
ATOM 656 C C . LEU A 1 91 ? 9.737 3.233 2.754 1.00 97.56 91 LEU A C 1
ATOM 658 O O . LEU A 1 91 ? 9.165 2.926 3.797 1.00 97.56 91 LEU A O 1
ATOM 662 N N . ILE A 1 92 ? 9.939 4.507 2.410 1.00 98.12 92 ILE A N 1
ATOM 663 C CA . ILE A 1 92 ? 9.463 5.640 3.221 1.00 98.12 92 ILE A CA 1
ATOM 664 C C . ILE A 1 92 ? 7.938 5.579 3.367 1.00 98.12 92 ILE A C 1
ATOM 666 O O . ILE A 1 92 ? 7.418 5.671 4.481 1.00 98.12 92 ILE A O 1
ATOM 670 N N . CYS A 1 93 ? 7.215 5.362 2.265 1.00 96.56 93 CYS A N 1
ATOM 671 C CA . CYS A 1 93 ? 5.764 5.186 2.297 1.00 96.56 93 CYS A CA 1
ATOM 672 C C . CYS A 1 93 ? 5.352 3.962 3.128 1.00 96.56 93 CYS A C 1
ATOM 674 O O . CYS A 1 93 ? 4.409 4.058 3.914 1.00 96.56 93 CYS A O 1
ATOM 676 N N . ALA A 1 94 ? 6.067 2.839 3.009 1.00 97.56 94 ALA A N 1
ATOM 677 C CA . ALA A 1 94 ? 5.803 1.636 3.794 1.00 97.56 94 ALA A CA 1
ATOM 678 C C . ALA A 1 94 ? 5.983 1.873 5.302 1.00 97.56 94 ALA A C 1
ATOM 680 O O . ALA A 1 94 ? 5.126 1.486 6.096 1.00 97.56 94 ALA A O 1
ATOM 681 N N . LEU A 1 95 ? 7.052 2.566 5.702 1.00 98.25 95 LEU A N 1
ATOM 682 C CA . LEU A 1 95 ? 7.287 2.953 7.095 1.00 98.25 95 LEU A CA 1
ATOM 683 C C . LEU A 1 95 ? 6.197 3.903 7.606 1.00 98.25 95 LEU A C 1
ATOM 685 O O . LEU A 1 95 ? 5.695 3.723 8.716 1.00 98.25 95 LEU A O 1
ATOM 689 N N . GLY A 1 96 ? 5.779 4.870 6.784 1.00 97.88 96 GLY A N 1
ATOM 690 C CA . GLY A 1 96 ? 4.655 5.754 7.094 1.00 97.88 96 GLY A CA 1
ATOM 691 C C . GLY A 1 96 ? 3.350 4.982 7.308 1.00 97.88 96 GLY A C 1
ATOM 692 O O . GLY A 1 96 ? 2.666 5.191 8.311 1.00 97.88 96 GLY A O 1
ATOM 693 N N . ALA A 1 97 ? 3.030 4.039 6.418 1.00 97.38 97 ALA A N 1
ATOM 694 C CA . ALA A 1 97 ? 1.854 3.179 6.539 1.00 97.38 97 ALA A CA 1
ATOM 695 C C . ALA A 1 97 ? 1.916 2.296 7.797 1.00 97.38 97 ALA A C 1
ATOM 697 O O . ALA A 1 97 ? 0.931 2.212 8.530 1.00 97.38 97 ALA A O 1
ATOM 698 N N . ALA A 1 98 ? 3.076 1.714 8.114 1.00 98.06 98 ALA A N 1
ATOM 699 C CA . ALA A 1 98 ? 3.269 0.941 9.340 1.00 98.06 98 ALA A CA 1
ATOM 700 C C . ALA A 1 98 ? 3.066 1.804 10.595 1.00 98.06 98 ALA A C 1
ATOM 702 O O . ALA A 1 98 ? 2.349 1.399 11.511 1.00 98.06 98 ALA A O 1
ATOM 703 N N . GLY A 1 99 ? 3.625 3.019 10.618 1.00 97.81 99 GLY A N 1
ATOM 704 C CA . GLY A 1 99 ? 3.423 3.979 11.703 1.00 97.81 99 GLY A CA 1
ATOM 705 C C . GLY A 1 99 ? 1.949 4.347 11.887 1.00 97.81 99 GLY A C 1
ATOM 706 O O . GLY A 1 99 ? 1.431 4.313 13.005 1.00 97.81 99 GLY A O 1
ATOM 707 N N . LEU A 1 100 ? 1.232 4.614 10.790 1.00 97.56 100 LEU A N 1
ATOM 708 C CA . LEU A 1 100 ? -0.215 4.843 10.820 1.00 97.56 100 LEU A CA 1
ATOM 709 C C . LEU A 1 100 ? -0.988 3.608 11.298 1.00 97.56 100 LEU A C 1
ATOM 711 O O . LEU A 1 100 ? -1.965 3.761 12.030 1.00 97.56 100 LEU A O 1
ATOM 715 N N . GLY A 1 101 ? -0.541 2.401 10.946 1.00 97.25 101 GLY A N 1
ATOM 716 C CA . GLY A 1 101 ? -1.087 1.140 11.447 1.00 97.25 101 GLY A CA 1
ATOM 717 C C . GLY A 1 101 ? -0.964 1.014 12.964 1.00 97.25 101 GLY A C 1
ATOM 718 O O . GLY A 1 101 ? -1.963 0.752 13.633 1.00 97.25 101 GLY A O 1
ATOM 719 N N . VAL A 1 102 ? 0.215 1.300 13.527 1.00 97.69 102 VAL A N 1
ATOM 720 C CA . VAL A 1 102 ? 0.438 1.325 14.986 1.00 97.69 102 VAL A CA 1
ATOM 721 C C . VAL A 1 102 ? -0.480 2.345 15.664 1.00 97.69 102 VAL A C 1
ATOM 723 O O . VAL A 1 102 ? -1.173 2.017 16.630 1.00 97.69 102 VAL A O 1
ATOM 726 N N . VAL A 1 103 ? -0.547 3.573 15.135 1.00 97.44 103 VAL A N 1
ATOM 727 C CA . VAL A 1 103 ? -1.420 4.625 15.681 1.00 97.44 103 VAL A CA 1
ATOM 728 C C . VAL A 1 103 ? -2.890 4.209 15.612 1.00 97.44 103 VAL A C 1
ATOM 730 O O . VAL A 1 103 ? -3.631 4.399 16.580 1.00 97.44 103 VAL A O 1
ATOM 733 N N . GLN A 1 104 ? -3.322 3.622 14.496 1.00 96.69 104 GLN A N 1
ATOM 734 C CA . GLN A 1 104 ? -4.694 3.167 14.309 1.00 96.69 104 GLN A CA 1
ATOM 735 C C . GLN A 1 104 ? -5.044 2.003 15.237 1.00 96.69 104 GLN A C 1
ATOM 737 O O . GLN A 1 104 ? -6.167 1.969 15.735 1.00 96.69 104 GLN A O 1
ATOM 742 N N . TRP A 1 105 ? -4.105 1.093 15.514 1.00 95.12 105 TRP A N 1
ATOM 743 C CA . TRP A 1 105 ? -4.321 -0.043 16.412 1.00 95.12 105 TRP A CA 1
ATOM 744 C C . TRP A 1 105 ? -4.672 0.403 17.836 1.00 95.12 105 TRP A C 1
ATOM 746 O O . TRP A 1 105 ? -5.543 -0.186 18.472 1.00 95.12 105 TRP A O 1
ATOM 756 N N . GLY A 1 106 ? -4.025 1.469 18.320 1.00 93.69 106 GLY A N 1
ATOM 757 C CA . GLY A 1 106 ? -4.294 2.038 19.641 1.00 93.69 106 GLY A CA 1
ATOM 758 C C . GLY A 1 106 ? -5.477 3.008 19.665 1.00 93.69 106 GLY A C 1
ATOM 759 O O . GLY A 1 106 ? -6.353 2.906 20.522 1.00 93.69 106 GLY A O 1
ATOM 760 N N . LYS A 1 107 ? -5.523 3.970 18.732 1.00 92.38 107 LYS A N 1
ATOM 761 C CA . LYS A 1 107 ? -6.513 5.063 18.769 1.00 92.38 107 LYS A CA 1
ATOM 762 C C . LYS A 1 107 ? -7.870 4.700 18.162 1.00 92.38 107 LYS A C 1
ATOM 764 O O . LYS A 1 107 ? -8.855 5.359 18.493 1.00 92.38 107 LYS A O 1
ATOM 769 N N . LEU A 1 108 ? -7.932 3.685 17.294 1.00 93.25 108 LEU A N 1
ATOM 770 C CA . LEU A 1 108 ? -9.160 3.191 16.650 1.00 93.25 108 LEU A CA 1
ATOM 771 C C . LEU A 1 108 ? -9.987 4.310 15.992 1.00 93.25 108 LEU A C 1
ATOM 773 O O . LEU A 1 108 ? -11.204 4.408 16.154 1.00 93.25 108 LEU A O 1
ATOM 777 N N . THR A 1 109 ? -9.309 5.198 15.264 1.00 93.19 109 THR A N 1
ATOM 778 C CA . THR A 1 109 ? -9.935 6.378 14.656 1.00 93.19 109 THR A CA 1
ATOM 779 C C . THR A 1 109 ? -10.691 6.021 13.376 1.00 93.19 109 THR A C 1
ATOM 781 O O . THR A 1 109 ? -10.396 5.025 12.719 1.00 93.19 109 THR A O 1
ATOM 784 N N . ARG A 1 110 ? -11.640 6.869 12.963 1.00 94.31 110 ARG A N 1
ATOM 785 C CA . ARG A 1 110 ? -12.252 6.766 11.624 1.00 94.31 110 ARG A CA 1
ATOM 786 C C . ARG A 1 110 ? -11.400 7.397 10.516 1.00 94.31 110 ARG A C 1
ATOM 788 O O . ARG A 1 110 ? -11.568 7.051 9.356 1.00 94.31 110 ARG A O 1
ATOM 795 N N . LEU A 1 111 ? -10.528 8.350 10.857 1.00 96.38 111 LEU A N 1
ATOM 796 C CA . LEU A 1 111 ? -9.850 9.201 9.870 1.00 96.38 111 LEU A CA 1
ATOM 797 C C . LEU A 1 111 ? -8.725 8.472 9.138 1.00 96.38 111 LEU A C 1
ATOM 799 O O . LEU A 1 111 ? -8.669 8.543 7.916 1.00 96.38 111 LEU A O 1
ATOM 803 N N . ILE A 1 112 ? -7.869 7.746 9.862 1.00 96.38 112 ILE A N 1
ATOM 804 C CA . ILE A 1 112 ? -6.761 6.992 9.256 1.00 96.38 112 ILE A CA 1
ATOM 805 C C . ILE A 1 112 ? -7.271 5.996 8.199 1.00 96.38 112 ILE A C 1
ATOM 807 O O . ILE A 1 112 ? -6.845 6.105 7.049 1.00 96.38 112 ILE A O 1
ATOM 811 N N . PRO A 1 113 ? -8.210 5.077 8.512 1.00 96.19 113 PRO A N 1
ATOM 812 C CA . PRO A 1 113 ? -8.711 4.140 7.511 1.00 96.19 113 PRO A CA 1
ATOM 813 C C . PRO A 1 113 ? -9.456 4.835 6.365 1.00 96.19 113 PRO A C 1
ATOM 815 O O . PRO A 1 113 ? -9.387 4.367 5.238 1.00 96.19 113 PRO A O 1
ATOM 818 N N . MET A 1 114 ? -10.122 5.968 6.606 1.00 97.06 114 MET A N 1
ATOM 819 C CA . MET A 1 114 ? -10.748 6.745 5.531 1.00 97.06 114 MET A CA 1
ATOM 820 C C . MET A 1 114 ? -9.708 7.276 4.537 1.00 97.06 114 MET A C 1
ATOM 822 O O . MET A 1 114 ? -9.856 7.071 3.338 1.00 97.06 114 MET A O 1
ATOM 826 N N . ILE A 1 115 ? -8.654 7.936 5.024 1.00 97.06 115 ILE A N 1
ATOM 827 C CA . ILE A 1 115 ? -7.619 8.537 4.170 1.00 97.06 115 ILE A CA 1
ATOM 828 C C . ILE A 1 115 ? -6.856 7.451 3.405 1.00 97.06 115 ILE A C 1
ATOM 830 O O . ILE A 1 115 ? -6.704 7.550 2.189 1.00 97.06 115 ILE A O 1
ATOM 834 N N . LEU A 1 116 ? -6.425 6.388 4.090 1.00 97.19 116 LEU A N 1
ATOM 835 C CA . LEU A 1 116 ? -5.712 5.285 3.441 1.00 97.19 116 LEU A CA 1
ATOM 836 C C . LEU A 1 116 ? -6.605 4.523 2.454 1.00 97.19 116 LEU A C 1
ATOM 838 O O . LEU A 1 116 ? -6.151 4.165 1.370 1.00 97.19 116 LEU A O 1
ATOM 842 N N . GLY A 1 117 ? -7.890 4.351 2.778 1.00 97.00 117 GLY A N 1
ATOM 843 C CA . GLY A 1 117 ? -8.876 3.780 1.863 1.00 97.00 117 GLY A CA 1
ATOM 844 C C . GLY A 1 117 ? -9.065 4.613 0.596 1.00 97.00 117 GLY A C 1
ATOM 845 O O . GLY A 1 117 ? -9.149 4.048 -0.492 1.00 97.00 117 GLY A O 1
ATOM 846 N N . LEU A 1 118 ? -9.068 5.946 0.708 1.00 97.38 118 LEU A N 1
ATOM 847 C CA . LEU A 1 118 ? -9.122 6.838 -0.453 1.00 97.38 118 LEU A CA 1
ATOM 848 C C . LEU A 1 118 ? -7.865 6.724 -1.323 1.00 97.38 118 LEU A C 1
ATOM 850 O O . LEU A 1 118 ? -7.991 6.706 -2.545 1.00 97.38 118 LEU A O 1
ATOM 854 N N . PHE A 1 119 ? -6.674 6.594 -0.732 1.00 96.12 119 PHE A N 1
ATOM 855 C CA . PHE A 1 119 ? -5.452 6.353 -1.507 1.00 96.12 119 PHE A CA 1
ATOM 856 C C . PHE A 1 119 ? -5.456 4.993 -2.207 1.00 96.12 119 PHE A C 1
ATOM 858 O O . PHE A 1 119 ? -5.087 4.922 -3.380 1.00 96.12 119 PHE A O 1
ATOM 865 N N . ALA A 1 120 ? -5.915 3.934 -1.535 1.00 96.00 120 ALA A N 1
ATOM 866 C CA . ALA A 1 120 ? -6.049 2.616 -2.149 1.00 96.00 120 ALA A CA 1
ATOM 867 C C . ALA A 1 120 ? -7.017 2.663 -3.345 1.00 96.00 120 ALA A C 1
ATOM 869 O O . ALA A 1 120 ? -6.662 2.220 -4.438 1.00 96.00 120 ALA A O 1
ATOM 870 N N . LEU A 1 121 ? -8.184 3.296 -3.170 1.00 96.62 121 LEU A N 1
ATOM 871 C CA . LEU A 1 121 ? -9.182 3.480 -4.226 1.00 96.62 121 LEU A CA 1
ATOM 872 C C . LEU A 1 121 ? -8.660 4.335 -5.389 1.00 96.62 121 LEU A C 1
ATOM 874 O O . LEU A 1 121 ? -8.893 4.006 -6.550 1.00 96.62 121 LEU A O 1
ATOM 878 N N . TYR A 1 122 ? -7.939 5.417 -5.091 1.00 95.50 122 TYR A N 1
ATOM 879 C CA . TYR A 1 122 ? -7.288 6.240 -6.108 1.00 95.50 122 TYR A CA 1
ATOM 880 C C . TYR A 1 122 ? -6.273 5.425 -6.919 1.00 95.50 122 TYR A C 1
ATOM 882 O O . TYR A 1 122 ? -6.254 5.515 -8.145 1.00 95.50 122 TYR A O 1
ATOM 890 N N . GLY A 1 123 ? -5.480 4.579 -6.253 1.00 92.88 123 GLY A N 1
ATOM 891 C CA . GLY A 1 123 ? -4.581 3.633 -6.911 1.00 92.88 123 GLY A CA 1
ATOM 892 C C . GLY A 1 123 ? -5.323 2.699 -7.869 1.00 92.88 123 GLY A C 1
ATOM 893 O O . GLY A 1 123 ? -4.918 2.571 -9.024 1.00 92.88 123 GLY A O 1
ATOM 894 N N . LEU A 1 124 ? -6.442 2.112 -7.426 1.00 94.94 124 LEU A N 1
ATOM 895 C CA . LEU A 1 124 ? -7.309 1.261 -8.252 1.00 94.94 124 LEU A CA 1
ATOM 896 C C . LEU A 1 124 ? -7.828 1.984 -9.497 1.00 94.94 124 LEU A C 1
ATOM 898 O O . LEU A 1 124 ? -7.762 1.449 -10.605 1.00 94.94 124 LEU A O 1
ATOM 902 N N . LEU A 1 125 ? -8.296 3.217 -9.318 1.00 94.88 125 LEU A N 1
ATOM 903 C CA . LEU A 1 125 ? -8.796 4.050 -10.403 1.00 94.88 125 LEU A CA 1
ATOM 904 C C . LEU A 1 125 ? -7.688 4.394 -11.406 1.00 94.88 125 LEU A C 1
ATOM 906 O O . LEU A 1 125 ? -7.894 4.250 -12.609 1.00 94.88 125 LEU A O 1
ATOM 910 N N . MET A 1 126 ? -6.502 4.782 -10.933 1.00 92.00 126 MET A N 1
ATOM 911 C CA . MET A 1 126 ? -5.367 5.106 -11.803 1.00 92.00 126 MET A CA 1
ATOM 912 C C . MET A 1 126 ? -4.847 3.888 -12.566 1.00 92.00 126 MET A C 1
ATOM 914 O O . MET A 1 126 ? -4.498 4.003 -13.740 1.00 92.00 126 MET A O 1
ATOM 918 N N . PHE A 1 127 ? -4.856 2.708 -11.947 1.00 90.50 127 PHE A N 1
ATOM 919 C CA . PHE A 1 127 ? -4.551 1.461 -12.642 1.00 90.50 127 PHE A CA 1
ATOM 920 C C . PHE A 1 127 ? -5.564 1.169 -13.756 1.00 90.50 127 PHE A C 1
ATOM 922 O O . PHE A 1 127 ? -5.165 0.900 -14.889 1.00 90.50 127 PHE A O 1
ATOM 929 N N . GLY A 1 128 ? -6.865 1.281 -13.464 1.00 90.38 128 GLY A N 1
ATOM 930 C CA . GLY A 1 128 ? -7.926 1.090 -14.456 1.00 90.38 128 GLY A CA 1
ATOM 931 C C . GLY A 1 128 ? -7.820 2.074 -15.624 1.00 90.38 128 GLY A C 1
ATOM 932 O O . GLY A 1 128 ? -7.836 1.661 -16.783 1.00 90.38 128 GLY A O 1
ATOM 933 N N . LEU A 1 129 ? -7.616 3.362 -15.330 1.00 89.50 129 LEU A N 1
ATOM 934 C CA . LEU A 1 129 ? -7.381 4.389 -16.348 1.00 89.50 129 LEU A CA 1
ATOM 935 C C . LEU A 1 129 ? -6.139 4.091 -17.191 1.00 89.50 129 LEU A C 1
ATOM 937 O O . LEU A 1 129 ? -6.179 4.251 -18.408 1.00 89.50 129 LEU A O 1
ATOM 941 N N . GLY A 1 130 ? -5.054 3.613 -16.577 1.00 87.00 130 GLY A N 1
ATOM 942 C CA . GLY A 1 130 ? -3.842 3.217 -17.293 1.00 87.00 130 GLY A CA 1
ATOM 943 C C . GLY A 1 130 ? -4.079 2.082 -18.295 1.00 87.00 130 GLY A C 1
ATOM 944 O O . GLY A 1 130 ? -3.503 2.096 -19.383 1.00 87.00 130 GLY A O 1
ATOM 945 N N . LYS A 1 131 ? -4.961 1.129 -17.966 1.00 86.38 131 LYS A N 1
ATOM 946 C CA . LYS A 1 131 ? -5.348 0.036 -18.872 1.00 86.38 131 LYS A CA 1
ATOM 947 C C . LYS A 1 131 ? -6.243 0.508 -20.020 1.00 86.38 131 LYS A C 1
ATOM 949 O O . LYS A 1 131 ? -6.083 0.013 -21.129 1.00 86.38 131 LYS A O 1
ATOM 954 N N . ILE A 1 132 ? -7.145 1.458 -19.767 1.00 88.12 132 ILE A N 1
ATOM 955 C CA . ILE A 1 132 ? -8.053 2.006 -20.789 1.00 88.12 132 ILE A CA 1
ATOM 956 C C . ILE A 1 132 ? -7.302 2.923 -21.759 1.00 88.12 132 ILE A C 1
ATOM 958 O O . ILE A 1 132 ? -7.465 2.808 -22.969 1.00 88.12 132 ILE A O 1
ATOM 962 N N . ASN A 1 133 ? -6.469 3.822 -21.232 1.00 85.25 133 ASN A N 1
ATOM 963 C CA . ASN A 1 133 ? -5.831 4.866 -22.032 1.00 85.25 133 ASN A CA 1
ATOM 964 C C . ASN A 1 133 ? -4.625 4.371 -22.836 1.00 85.25 133 ASN A C 1
ATOM 966 O O . ASN A 1 133 ? -4.213 5.076 -23.747 1.00 85.25 133 ASN A O 1
ATOM 970 N N . GLY A 1 134 ? -4.064 3.200 -22.503 1.00 70.12 134 GLY A N 1
ATOM 971 C CA . GLY A 1 134 ? -3.008 2.531 -23.267 1.00 70.12 134 GLY A CA 1
ATOM 972 C C . GLY A 1 134 ? -1.795 3.418 -23.573 1.00 70.12 134 GLY A C 1
ATOM 973 O O . GLY A 1 134 ? -1.749 4.107 -24.584 1.00 70.12 134 GLY A O 1
ATOM 974 N N . SER A 1 135 ? -0.750 3.369 -22.746 1.00 70.00 135 SER A N 1
ATOM 975 C CA . SER A 1 135 ? 0.506 4.047 -23.093 1.00 70.00 135 SER A CA 1
ATOM 976 C C . SER A 1 135 ? 1.328 3.203 -24.083 1.00 70.00 135 SER A C 1
ATOM 978 O O . SER A 1 135 ? 1.599 2.036 -23.783 1.00 70.00 135 SER A O 1
ATOM 980 N N . PRO A 1 136 ? 1.826 3.771 -25.203 1.00 64.56 136 PRO A N 1
ATOM 981 C CA . PRO A 1 136 ? 2.807 3.104 -26.071 1.00 64.56 136 PRO A CA 1
ATOM 982 C C . PRO A 1 136 ? 4.060 2.652 -25.304 1.00 64.56 136 PRO A C 1
ATOM 984 O O . PRO A 1 136 ? 4.690 1.656 -25.652 1.00 64.56 136 PRO A O 1
ATOM 987 N N . LEU A 1 137 ? 4.385 3.366 -24.222 1.00 63.56 137 LEU A N 1
ATOM 988 C CA . LEU A 1 137 ? 5.476 3.062 -23.298 1.00 63.56 137 LEU A CA 1
ATOM 989 C C . LEU A 1 137 ? 5.162 1.829 -22.432 1.00 63.56 137 LEU A C 1
ATOM 991 O O . LEU A 1 137 ? 6.034 0.999 -22.188 1.00 63.56 137 LEU A O 1
ATOM 995 N N . ALA A 1 138 ? 3.901 1.669 -22.015 1.00 65.25 138 ALA A N 1
ATOM 996 C CA . ALA A 1 138 ? 3.457 0.527 -21.213 1.00 65.25 138 ALA A CA 1
ATOM 997 C C . ALA A 1 138 ? 3.471 -0.790 -22.006 1.00 65.25 138 ALA A C 1
ATOM 999 O O . ALA A 1 138 ? 3.744 -1.841 -21.432 1.00 65.25 138 ALA A O 1
ATOM 1000 N N . GLY A 1 139 ? 3.244 -0.741 -23.324 1.00 65.62 139 GLY A N 1
ATOM 1001 C CA . GLY A 1 139 ? 3.352 -1.915 -24.199 1.00 65.62 139 GLY A CA 1
ATOM 1002 C C . GLY A 1 139 ? 4.782 -2.447 -24.361 1.00 65.62 139 GLY A C 1
ATOM 1003 O O . GLY A 1 139 ? 4.962 -3.623 -24.662 1.00 65.62 139 GLY A O 1
ATOM 1004 N N . GLN A 1 140 ? 5.799 -1.608 -24.136 1.00 65.50 140 GLN A N 1
ATOM 1005 C CA . GLN A 1 140 ? 7.215 -1.988 -24.252 1.00 65.50 140 GLN A CA 1
ATOM 1006 C C . GLN A 1 140 ? 7.892 -2.270 -22.906 1.00 65.50 140 GLN A C 1
ATOM 1008 O O . GLN A 1 140 ? 8.984 -2.832 -22.869 1.00 65.50 140 GLN A O 1
ATOM 1013 N N . MET A 1 141 ? 7.236 -1.933 -21.794 1.00 71.56 141 MET A N 1
ATOM 1014 C CA . MET A 1 141 ? 7.672 -2.275 -20.440 1.00 71.56 141 MET A CA 1
ATOM 1015 C C . MET A 1 141 ? 6.608 -3.140 -19.752 1.00 71.56 141 MET A C 1
ATOM 1017 O O . MET A 1 141 ? 5.981 -2.686 -18.790 1.00 71.56 141 MET A O 1
ATOM 1021 N N . PRO A 1 142 ? 6.362 -4.372 -20.244 1.00 73.69 142 PRO A N 1
ATOM 1022 C CA . PRO A 1 142 ? 5.306 -5.213 -19.709 1.00 73.69 142 PRO A CA 1
ATOM 1023 C C . PRO A 1 142 ? 5.592 -5.551 -18.245 1.00 73.69 142 PRO A C 1
ATOM 1025 O O . PRO A 1 142 ? 6.627 -6.126 -17.900 1.00 73.69 142 PRO A O 1
ATOM 1028 N N . VAL A 1 143 ? 4.651 -5.202 -17.371 1.00 82.44 143 VAL A N 1
ATOM 1029 C CA . VAL A 1 143 ? 4.658 -5.675 -15.988 1.00 82.44 143 VAL A CA 1
ATOM 1030 C C . VAL A 1 143 ? 4.207 -7.139 -16.003 1.00 82.44 143 VAL A C 1
ATOM 1032 O O . VAL A 1 143 ? 3.176 -7.445 -16.604 1.00 82.44 143 VAL A O 1
ATOM 1035 N N . PRO A 1 144 ? 4.942 -8.068 -15.365 1.00 87.81 144 PRO A N 1
ATOM 1036 C CA . PRO A 1 144 ? 4.527 -9.463 -15.308 1.00 87.81 144 PRO A CA 1
ATOM 1037 C C . PRO A 1 144 ? 3.121 -9.616 -14.718 1.00 87.81 144 PRO A C 1
ATOM 1039 O O . PRO A 1 144 ? 2.819 -9.028 -13.678 1.00 87.81 144 PRO A O 1
ATOM 1042 N N . LEU A 1 145 ? 2.287 -10.458 -15.337 1.00 90.44 145 LEU A N 1
ATOM 1043 C CA . LEU A 1 145 ? 0.878 -10.618 -14.958 1.00 90.44 145 LEU A CA 1
ATOM 1044 C C . LEU A 1 145 ? 0.694 -10.977 -13.475 1.00 90.44 145 LEU A C 1
ATOM 1046 O O . LEU A 1 145 ? -0.194 -10.447 -12.815 1.00 90.44 145 LEU A O 1
ATOM 1050 N N . TRP A 1 146 ? 1.562 -11.829 -12.921 1.00 92.31 146 TRP A N 1
ATOM 1051 C CA . TRP A 1 14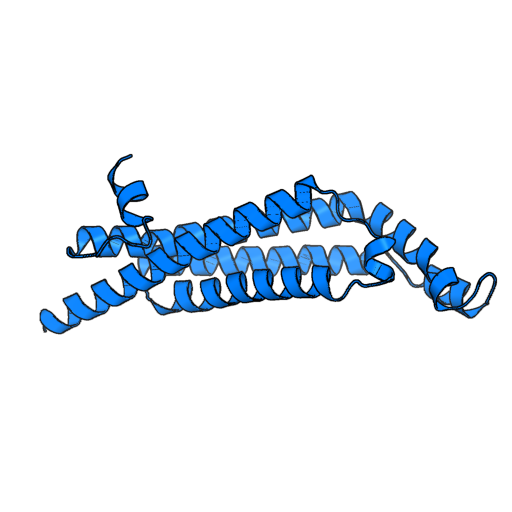6 ? 1.501 -12.205 -11.505 1.00 92.31 146 TRP A CA 1
ATOM 1052 C C . TRP A 1 146 ? 1.629 -10.991 -10.573 1.00 92.31 146 TRP A C 1
ATOM 1054 O O . TRP A 1 146 ? 0.990 -10.957 -9.524 1.00 92.31 146 TRP A O 1
ATOM 1064 N N . ARG A 1 147 ? 2.425 -9.982 -10.957 1.00 91.75 147 ARG A N 1
ATOM 1065 C CA . ARG A 1 147 ? 2.643 -8.764 -10.169 1.00 91.75 147 ARG A CA 1
ATOM 1066 C C . ARG A 1 147 ? 1.429 -7.848 -10.248 1.00 91.75 147 ARG A C 1
ATOM 1068 O O . ARG A 1 147 ? 1.067 -7.247 -9.242 1.00 91.75 147 ARG A O 1
ATOM 1075 N N . GLU A 1 148 ? 0.785 -7.774 -11.410 1.00 92.12 148 GLU A N 1
ATOM 1076 C CA . GLU A 1 148 ? -0.479 -7.046 -11.564 1.00 92.12 148 GLU A CA 1
ATOM 1077 C C . GLU A 1 148 ? -1.596 -7.683 -10.729 1.00 92.12 148 GLU A C 1
ATOM 1079 O O . GLU A 1 148 ? -2.303 -6.982 -10.007 1.00 92.12 148 GLU A O 1
ATOM 1084 N N . ILE A 1 149 ? -1.714 -9.015 -10.769 1.00 94.38 149 ILE A N 1
ATOM 1085 C CA . ILE A 1 149 ? -2.691 -9.764 -9.968 1.00 94.38 149 ILE A CA 1
ATOM 1086 C C . ILE A 1 149 ? -2.418 -9.572 -8.476 1.00 94.38 149 ILE A C 1
ATOM 1088 O O . ILE A 1 149 ? -3.345 -9.281 -7.723 1.00 94.38 149 ILE A O 1
ATOM 1092 N N . LEU A 1 150 ? -1.159 -9.700 -8.043 1.00 94.12 150 LEU A N 1
ATOM 1093 C CA . LEU A 1 150 ?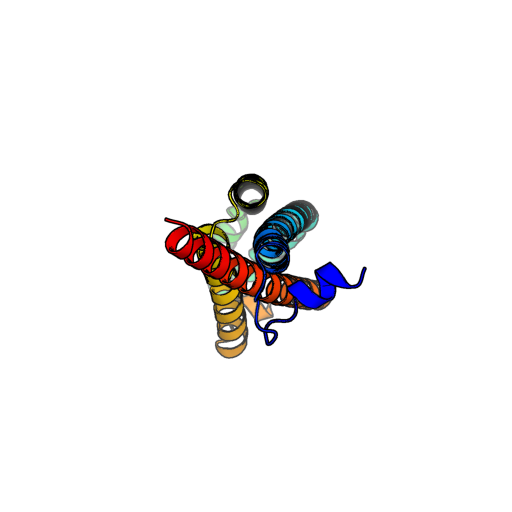 -0.778 -9.491 -6.648 1.00 94.12 150 LEU A CA 1
A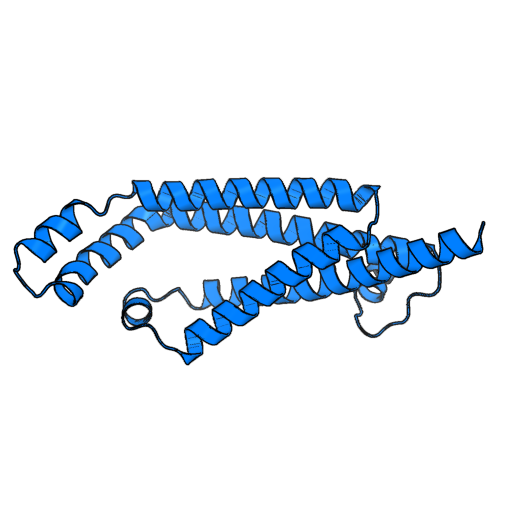TOM 1094 C C . LEU A 1 150 ? -1.162 -8.085 -6.174 1.00 94.12 150 LEU A C 1
ATOM 1096 O O . LEU A 1 150 ? -1.794 -7.951 -5.128 1.00 94.12 150 LEU A O 1
ATOM 1100 N N . TRP A 1 151 ? -0.825 -7.056 -6.957 1.00 94.38 151 TRP A N 1
ATOM 1101 C CA . TRP A 1 151 ? -1.194 -5.674 -6.658 1.00 94.38 151 TRP A CA 1
ATOM 1102 C C . TRP A 1 151 ? -2.711 -5.511 -6.520 1.00 94.38 151 TRP A C 1
ATOM 1104 O O . TRP A 1 151 ? -3.179 -4.926 -5.545 1.00 94.38 151 TRP A O 1
ATOM 1114 N N . LEU A 1 152 ? -3.482 -6.074 -7.458 1.00 95.94 152 LEU A N 1
ATOM 1115 C CA . LEU A 1 152 ? -4.940 -5.982 -7.460 1.00 95.94 152 LEU A CA 1
ATOM 1116 C C . LEU A 1 152 ? -5.550 -6.660 -6.228 1.00 95.94 152 LEU A C 1
ATOM 1118 O O . LEU A 1 152 ? -6.400 -6.076 -5.561 1.00 95.94 152 LEU A O 1
ATOM 1122 N N . VAL A 1 153 ? -5.103 -7.873 -5.897 1.00 96.38 153 VAL A N 1
ATOM 1123 C CA . VAL A 1 153 ? -5.589 -8.624 -4.730 1.00 96.38 153 VAL A CA 1
ATOM 1124 C C . VAL A 1 153 ? -5.292 -7.873 -3.435 1.00 96.38 153 VAL A C 1
ATOM 1126 O O . VAL A 1 153 ? -6.181 -7.735 -2.593 1.00 96.38 153 VAL A O 1
ATOM 1129 N N . VAL A 1 154 ? -4.068 -7.359 -3.282 1.00 96.56 154 VAL A N 1
ATOM 1130 C CA . VAL A 1 154 ? -3.669 -6.581 -2.102 1.00 96.56 154 VAL A CA 1
ATOM 1131 C C . VAL A 1 154 ? -4.511 -5.312 -1.984 1.00 96.56 154 VAL A C 1
ATOM 1133 O O . VAL A 1 154 ? -5.087 -5.065 -0.928 1.00 96.56 154 VAL A O 1
ATOM 1136 N N . ASN A 1 155 ? -4.660 -4.552 -3.068 1.00 96.06 155 ASN A N 1
ATOM 1137 C CA . ASN A 1 155 ? -5.406 -3.297 -3.062 1.00 96.06 155 ASN A CA 1
ATOM 1138 C C . ASN A 1 155 ? -6.904 -3.507 -2.757 1.00 96.06 155 ASN A C 1
ATOM 1140 O O . ASN A 1 155 ? -7.491 -2.774 -1.961 1.00 96.06 155 ASN A O 1
ATOM 1144 N N . LEU A 1 156 ? -7.523 -4.561 -3.301 1.00 95.81 156 LEU A N 1
ATOM 1145 C CA . LEU A 1 156 ? -8.903 -4.923 -2.964 1.00 95.81 156 LEU A CA 1
ATOM 1146 C C . LEU A 1 156 ? -9.043 -5.327 -1.489 1.00 95.81 156 LEU A C 1
ATOM 1148 O O . LEU A 1 156 ? -9.991 -4.907 -0.822 1.00 95.81 156 LEU A O 1
ATOM 1152 N N . ALA A 1 157 ? -8.096 -6.106 -0.961 1.00 95.94 157 ALA A N 1
ATOM 1153 C CA . ALA A 1 157 ? -8.082 -6.472 0.452 1.00 95.94 157 ALA A CA 1
ATOM 1154 C C . ALA A 1 157 ? -7.927 -5.237 1.357 1.00 95.94 157 ALA A C 1
ATOM 1156 O O . ALA A 1 157 ? -8.663 -5.098 2.335 1.00 95.94 157 ALA A O 1
ATOM 1157 N N . GLU A 1 158 ? -7.034 -4.309 1.007 1.00 96.12 158 GLU A N 1
ATOM 1158 C CA . GLU A 1 158 ? -6.857 -3.025 1.692 1.00 96.12 158 GLU A CA 1
ATOM 1159 C C . GLU A 1 158 ? -8.151 -2.210 1.720 1.00 96.12 158 GLU A C 1
ATOM 1161 O O . GLU A 1 158 ? -8.566 -1.772 2.791 1.00 96.12 158 GLU A O 1
ATOM 1166 N N . ILE A 1 159 ? -8.833 -2.052 0.581 1.00 95.75 159 ILE A N 1
ATOM 1167 C CA . ILE A 1 159 ? -10.104 -1.314 0.500 1.00 95.75 159 ILE A CA 1
ATOM 1168 C C . ILE A 1 159 ? -11.142 -1.913 1.454 1.00 95.75 159 ILE A C 1
ATOM 1170 O O . ILE A 1 159 ? -11.798 -1.181 2.200 1.00 95.75 159 ILE A O 1
ATOM 1174 N N . VAL A 1 160 ? -11.271 -3.242 1.483 1.00 95.00 160 VAL A N 1
ATOM 1175 C CA . VAL A 1 160 ? -12.208 -3.931 2.382 1.00 95.00 160 VAL A CA 1
ATOM 1176 C C . VAL A 1 160 ? -11.836 -3.700 3.853 1.00 95.00 160 VAL A C 1
ATOM 1178 O O . VAL A 1 160 ? -12.704 -3.383 4.673 1.00 95.00 160 VAL A O 1
ATOM 1181 N N . LEU A 1 161 ? -10.551 -3.812 4.193 1.00 95.69 161 LEU A N 1
ATOM 1182 C CA . LEU A 1 161 ? -10.042 -3.603 5.550 1.00 95.69 161 LEU A CA 1
ATOM 1183 C C . LEU A 1 161 ? -10.217 -2.153 6.019 1.00 95.69 161 LEU A C 1
ATOM 1185 O O . LEU A 1 161 ? -10.675 -1.913 7.139 1.00 95.69 161 LEU A O 1
ATOM 1189 N N . PHE A 1 162 ? -9.923 -1.180 5.162 1.00 96.50 162 PHE A N 1
ATOM 1190 C CA . PHE A 1 162 ? -10.106 0.239 5.446 1.00 96.50 162 PHE A CA 1
ATOM 1191 C C . PHE A 1 162 ? -11.580 0.617 5.562 1.00 96.50 162 PHE A C 1
ATOM 1193 O O . PHE A 1 162 ? -11.953 1.359 6.471 1.00 96.50 162 PHE A O 1
ATOM 1200 N N . TRP A 1 163 ? -12.448 0.045 4.731 1.00 95.12 163 TRP A N 1
ATOM 1201 C CA . TRP A 1 163 ? -13.888 0.224 4.870 1.00 95.12 163 TRP A CA 1
ATOM 1202 C C . TRP A 1 163 ? -14.408 -0.308 6.213 1.00 95.12 163 TRP A C 1
ATOM 1204 O O . TRP A 1 163 ? -15.181 0.366 6.901 1.00 95.12 163 TRP A O 1
ATOM 1214 N N . ALA A 1 164 ? -13.967 -1.498 6.631 1.00 93.25 164 ALA A N 1
ATOM 1215 C CA . ALA A 1 164 ? -14.281 -2.035 7.954 1.00 93.25 164 ALA A CA 1
ATOM 1216 C C . ALA A 1 164 ? -13.740 -1.134 9.081 1.00 93.25 164 ALA A C 1
ATOM 1218 O O . ALA A 1 164 ? -14.494 -0.776 9.991 1.00 93.25 164 ALA A O 1
ATOM 1219 N N . GLY A 1 165 ? -12.489 -0.677 8.957 1.00 94.06 165 GLY A N 1
ATOM 1220 C CA . GLY A 1 165 ? -11.841 0.266 9.870 1.00 94.06 165 GLY A CA 1
ATOM 1221 C C . GLY A 1 165 ? -12.628 1.560 10.063 1.00 94.06 165 GLY A C 1
ATOM 1222 O O . GLY A 1 165 ? -12.889 1.984 11.190 1.00 94.06 165 GLY A O 1
ATOM 1223 N N . PHE A 1 166 ? -13.053 2.170 8.957 1.00 95.25 166 PHE A N 1
ATOM 1224 C CA . PHE A 1 166 ? -13.836 3.401 8.949 1.00 95.25 166 PHE A CA 1
ATOM 1225 C C . PHE A 1 166 ? -15.185 3.225 9.652 1.00 95.25 166 PHE A C 1
ATOM 1227 O O . PHE A 1 166 ? -15.541 4.030 10.519 1.00 95.25 166 PHE A O 1
ATOM 1234 N N . ARG A 1 167 ? -15.924 2.156 9.321 1.00 93.06 167 ARG A N 1
ATOM 1235 C CA . ARG A 1 167 ? -17.216 1.851 9.954 1.00 93.06 167 ARG A CA 1
ATOM 1236 C C . ARG A 1 167 ? -17.066 1.624 11.456 1.00 93.06 167 ARG A C 1
ATOM 1238 O O . ARG A 1 167 ? -17.836 2.198 12.224 1.00 93.06 167 ARG A O 1
ATOM 1245 N N . GLY A 1 168 ? -16.063 0.844 11.866 1.00 91.12 168 GLY A N 1
ATOM 1246 C CA . GLY A 1 168 ? -15.764 0.591 13.276 1.00 91.12 168 GLY A CA 1
ATOM 1247 C C . GLY A 1 168 ? -15.455 1.877 14.039 1.00 91.12 168 GLY A C 1
ATOM 1248 O O . GLY A 1 168 ? -16.100 2.174 15.043 1.00 91.12 168 GLY A O 1
ATOM 1249 N N . GLY A 1 169 ? -14.546 2.704 13.513 1.00 92.12 169 GLY A N 1
ATOM 1250 C CA . GLY A 1 169 ? -14.192 3.988 14.124 1.00 92.12 169 GLY A CA 1
ATOM 1251 C C . GLY A 1 169 ? -15.367 4.971 14.201 1.00 92.12 169 GLY A C 1
ATOM 1252 O O . GLY A 1 169 ? -15.505 5.701 15.183 1.00 92.12 169 GLY A O 1
ATOM 1253 N N . ARG A 1 170 ? -16.253 4.984 13.193 1.00 93.12 170 ARG A N 1
ATOM 1254 C CA . ARG A 1 170 ? -17.471 5.811 13.205 1.00 93.12 170 ARG A CA 1
ATOM 1255 C C . ARG A 1 170 ? -18.446 5.363 14.294 1.00 93.12 170 ARG A C 1
ATOM 1257 O O . ARG A 1 170 ? -18.978 6.219 14.994 1.00 93.12 170 ARG A O 1
ATOM 1264 N N . GLN A 1 171 ? -18.655 4.056 14.444 1.00 91.62 171 GLN A N 1
ATOM 1265 C CA . GLN A 1 171 ? -19.560 3.515 15.458 1.00 91.62 171 GLN A CA 1
ATOM 1266 C C . GLN A 1 171 ? -19.023 3.741 16.875 1.00 91.62 171 GLN A C 1
ATOM 1268 O O . GLN A 1 171 ? -19.777 4.152 17.749 1.00 91.62 171 GLN A O 1
ATOM 1273 N N . LEU A 1 172 ? -17.717 3.555 17.099 1.00 91.25 172 LEU A N 1
ATOM 1274 C CA . LEU A 1 172 ? -17.091 3.863 18.391 1.00 91.25 172 LEU A CA 1
ATOM 1275 C C . LEU A 1 172 ? -17.276 5.329 18.785 1.00 91.25 172 LEU A C 1
ATOM 1277 O O . LEU A 1 172 ? -17.523 5.626 19.950 1.00 91.25 172 LEU A O 1
ATOM 1281 N N . LEU A 1 173 ? -17.164 6.247 17.823 1.00 91.00 173 LEU A N 1
ATOM 1282 C CA . LEU A 1 173 ? -17.392 7.666 18.076 1.00 91.00 173 LEU A CA 1
ATOM 1283 C C . LEU A 1 173 ? -18.851 7.955 18.451 1.00 91.00 173 LEU A C 1
ATOM 1285 O O . LEU A 1 173 ? -19.079 8.783 19.325 1.00 91.00 173 LEU A O 1
ATOM 1289 N N . ALA A 1 174 ? -19.814 7.297 17.801 1.00 89.75 174 ALA A N 1
ATOM 1290 C CA . ALA A 1 174 ? -21.234 7.443 18.120 1.00 89.75 174 ALA A CA 1
ATOM 1291 C C . ALA A 1 174 ? -21.541 6.942 19.540 1.00 89.75 174 ALA A C 1
ATOM 1293 O O . ALA A 1 174 ? -22.033 7.711 20.357 1.00 89.75 174 ALA A O 1
ATOM 1294 N N . LEU A 1 175 ? -21.116 5.718 19.872 1.00 88.88 175 LEU A N 1
ATOM 1295 C CA . LEU A 1 175 ? -21.321 5.124 21.199 1.00 88.88 175 LEU A CA 1
ATOM 1296 C C . LEU A 1 175 ? -20.694 5.964 22.323 1.00 88.88 175 LEU A C 1
ATOM 1298 O O . LEU A 1 175 ? -21.283 6.133 23.382 1.00 88.88 175 LEU A O 1
ATOM 1302 N N . ARG A 1 176 ? -19.508 6.541 22.089 1.00 88.50 176 ARG A N 1
ATOM 1303 C CA . ARG A 1 176 ? -18.858 7.435 23.063 1.00 88.50 176 ARG A CA 1
ATOM 1304 C C . ARG A 1 176 ? -19.602 8.750 23.271 1.00 88.50 176 ARG A C 1
ATOM 1306 O O . ARG A 1 176 ? -19.438 9.345 24.324 1.00 88.50 176 ARG A O 1
ATOM 1313 N N . ARG A 1 177 ? -20.347 9.230 22.273 1.00 89.31 177 ARG A N 1
ATOM 1314 C CA . ARG A 1 177 ? -21.159 10.449 22.394 1.00 89.31 177 ARG A CA 1
ATOM 1315 C C . ARG A 1 177 ? -22.473 10.195 23.118 1.00 89.31 177 ARG A C 1
ATOM 1317 O O . ARG A 1 177 ? -22.956 11.104 23.762 1.00 89.31 177 ARG A O 1
ATOM 1324 N N . GLU A 1 178 ? -23.035 8.997 22.993 1.00 88.00 178 GLU A N 1
ATOM 1325 C CA . GLU A 1 178 ? -24.267 8.595 23.690 1.00 88.00 178 GLU A CA 1
ATOM 1326 C C . GLU A 1 178 ? -24.035 8.301 25.180 1.00 88.00 178 GLU A C 1
ATOM 1328 O O . GLU A 1 178 ? -24.968 8.347 25.972 1.00 88.00 178 GLU A O 1
ATOM 1333 N N . ALA A 1 179 ? -22.795 7.987 25.562 1.00 79.81 179 ALA A N 1
ATOM 1334 C CA . ALA A 1 179 ? -22.400 7.730 26.946 1.00 79.81 179 ALA A CA 1
ATOM 1335 C C . ALA A 1 179 ? -22.044 9.001 27.751 1.00 79.81 179 ALA A C 1
ATOM 1337 O O . ALA A 1 179 ? -21.649 8.878 28.911 1.00 79.81 179 ALA A O 1
ATOM 1338 N N . VAL A 1 180 ? -22.126 10.186 27.134 1.00 64.88 180 VAL A N 1
ATOM 1339 C CA . VAL A 1 180 ? -21.848 11.510 27.727 1.00 64.88 180 VAL A CA 1
ATOM 1340 C C . VAL A 1 180 ? -23.148 12.292 27.806 1.00 64.88 180 VAL A C 1
ATOM 1342 O O . VAL A 1 180 ? -23.372 12.918 28.863 1.00 64.88 180 VAL A O 1
#

Radius of gyration: 21.07 Å; chains: 1; bounding box: 48×30×62 Å